Protein AF-A0A969XIA1-F1 (afdb_monomer_lite)

Radius of gyration: 22.46 Å; chains: 1; bounding box: 73×28×48 Å

Structure (mmCIF, N/CA/C/O backbone):
data_AF-A0A969XIA1-F1
#
_entry.id   AF-A0A969XIA1-F1
#
loop_
_atom_site.group_PDB
_atom_site.id
_atom_site.type_symbol
_atom_site.label_atom_id
_atom_site.label_alt_id
_atom_site.label_comp_id
_atom_site.label_asym_id
_atom_site.label_entity_id
_atom_site.label_seq_id
_atom_site.pdbx_PDB_ins_code
_atom_site.Cartn_x
_atom_site.Cartn_y
_atom_site.Cartn_z
_atom_site.occupancy
_atom_site.B_iso_or_equiv
_atom_site.auth_seq_id
_atom_site.auth_comp_id
_atom_site.auth_asym_id
_atom_site.auth_atom_id
_atom_site.pdbx_PDB_model_num
ATOM 1 N N . GLY A 1 1 ? 1.787 12.532 10.546 1.00 61.25 1 GLY A N 1
ATOM 2 C CA . GLY A 1 1 ? 2.001 12.955 9.143 1.00 61.25 1 GLY A CA 1
ATOM 3 C C . GLY A 1 1 ? 1.637 11.807 8.227 1.00 61.25 1 GLY A C 1
ATOM 4 O O . GLY A 1 1 ? 1.583 10.693 8.723 1.00 61.25 1 GLY A O 1
ATOM 5 N N . ARG A 1 2 ? 1.359 12.057 6.943 1.00 78.00 2 ARG A N 1
ATOM 6 C CA . ARG A 1 2 ? 1.071 11.007 5.948 1.00 78.00 2 ARG A CA 1
ATOM 7 C C . ARG A 1 2 ? 2.379 10.268 5.606 1.00 78.00 2 ARG A C 1
ATOM 9 O O . ARG A 1 2 ? 3.267 10.941 5.078 1.00 78.00 2 ARG A O 1
ATOM 16 N N . PRO A 1 3 ? 2.559 8.968 5.922 1.00 86.94 3 PRO A N 1
ATOM 17 C CA . PRO A 1 3 ? 3.749 8.239 5.495 1.00 86.94 3 PRO A CA 1
ATOM 18 C C . PRO A 1 3 ? 3.865 8.228 3.971 1.00 86.94 3 PRO A C 1
ATOM 20 O O . PRO A 1 3 ? 2.882 8.004 3.262 1.00 86.94 3 PRO A O 1
ATOM 23 N N . VAL A 1 4 ? 5.070 8.498 3.474 1.00 92.88 4 VAL A N 1
ATOM 24 C CA . VAL A 1 4 ? 5.402 8.439 2.049 1.00 92.88 4 VAL A CA 1
ATOM 25 C C . VAL A 1 4 ? 6.645 7.581 1.899 1.00 92.88 4 VAL A C 1
ATOM 27 O O . VAL A 1 4 ? 7.680 7.874 2.495 1.00 92.88 4 VAL A O 1
ATOM 30 N N . HIS A 1 5 ? 6.535 6.536 1.088 1.00 92.50 5 HIS A N 1
ATOM 31 C CA . HIS A 1 5 ? 7.630 5.638 0.756 1.00 92.50 5 HIS A CA 1
ATOM 32 C C . HIS A 1 5 ? 8.016 5.843 -0.702 1.00 92.50 5 HIS A C 1
ATOM 34 O O . HIS A 1 5 ? 7.180 5.703 -1.595 1.00 92.50 5 HIS A O 1
ATOM 40 N N . CYS A 1 6 ? 9.286 6.160 -0.933 1.00 93.31 6 CYS A N 1
ATOM 41 C CA . CYS A 1 6 ? 9.862 6.294 -2.264 1.00 93.31 6 CYS A CA 1
ATOM 42 C C . CYS A 1 6 ? 10.813 5.127 -2.519 1.00 93.31 6 CYS A C 1
ATOM 44 O O . CYS A 1 6 ? 11.649 4.810 -1.671 1.00 93.31 6 CYS A O 1
ATOM 46 N N . VAL A 1 7 ? 10.715 4.524 -3.700 1.00 91.12 7 VAL A N 1
ATOM 47 C CA . VAL A 1 7 ? 11.715 3.578 -4.201 1.00 91.12 7 VAL A CA 1
ATOM 48 C C . VAL A 1 7 ? 12.620 4.336 -5.152 1.00 91.12 7 VAL A C 1
ATOM 50 O O . VAL A 1 7 ? 12.138 4.948 -6.108 1.00 91.12 7 VAL A O 1
ATOM 53 N N . THR A 1 8 ? 13.922 4.294 -4.896 1.00 92.44 8 THR A N 1
ATOM 54 C CA . THR A 1 8 ? 14.925 4.968 -5.717 1.00 92.44 8 THR A CA 1
ATOM 55 C C . THR A 1 8 ? 15.857 3.970 -6.389 1.00 92.44 8 THR A C 1
ATOM 57 O O . THR A 1 8 ? 16.165 2.904 -5.856 1.00 92.44 8 THR A O 1
ATOM 60 N N . THR A 1 9 ? 16.325 4.322 -7.584 1.00 90.25 9 THR A N 1
ATOM 61 C CA . THR A 1 9 ? 17.468 3.645 -8.205 1.00 90.25 9 THR A CA 1
ATOM 62 C C . THR A 1 9 ? 18.751 3.951 -7.436 1.00 90.25 9 THR A C 1
ATOM 64 O O . THR A 1 9 ? 18.818 4.908 -6.663 1.00 90.25 9 THR A O 1
ATOM 67 N N . MET A 1 10 ? 19.821 3.206 -7.723 1.00 87.44 10 MET A N 1
ATOM 68 C CA . MET A 1 10 ? 21.157 3.533 -7.208 1.00 87.44 10 MET A CA 1
ATOM 69 C C . MET A 1 10 ? 21.642 4.931 -7.624 1.00 87.44 10 MET A C 1
ATOM 71 O O . MET A 1 10 ? 22.443 5.529 -6.916 1.00 87.44 10 MET A O 1
ATOM 75 N N . ALA A 1 11 ? 21.142 5.464 -8.744 1.00 92.62 11 ALA A N 1
ATOM 76 C CA . ALA A 1 11 ? 21.433 6.821 -9.203 1.00 92.62 11 ALA A CA 1
ATOM 77 C C . ALA A 1 11 ? 20.596 7.902 -8.483 1.00 92.62 11 ALA A C 1
ATOM 79 O O . ALA A 1 11 ? 20.767 9.088 -8.750 1.00 92.62 11 ALA A O 1
ATOM 80 N N . GLY A 1 12 ? 19.689 7.516 -7.577 1.00 90.62 12 GLY A N 1
ATOM 81 C CA . GLY A 1 12 ? 18.862 8.435 -6.790 1.00 90.62 12 GLY A CA 1
ATOM 82 C C . GLY A 1 12 ? 17.545 8.855 -7.449 1.00 90.62 12 GLY A C 1
ATOM 83 O O . GLY A 1 12 ? 16.800 9.633 -6.862 1.00 90.62 12 GLY A O 1
ATOM 84 N N . HIS A 1 13 ? 17.216 8.339 -8.636 1.00 93.44 13 HIS A N 1
ATOM 85 C CA . HIS A 1 13 ? 15.933 8.622 -9.291 1.00 93.44 13 HIS A CA 1
ATOM 86 C C . HIS A 1 13 ? 14.790 7.851 -8.632 1.00 93.44 13 HIS A C 1
ATOM 88 O O . HIS A 1 13 ? 14.899 6.636 -8.467 1.00 93.44 13 HIS A O 1
ATOM 94 N N . THR A 1 14 ? 13.699 8.539 -8.290 1.00 95.94 14 THR A N 1
ATOM 95 C CA . THR A 1 14 ? 12.474 7.915 -7.775 1.00 95.94 14 THR A CA 1
ATOM 96 C C . THR A 1 14 ? 11.745 7.184 -8.893 1.00 95.94 14 THR A C 1
ATOM 98 O O . THR A 1 14 ? 11.299 7.816 -9.843 1.00 95.94 14 THR A O 1
ATOM 101 N N . VAL A 1 15 ? 11.581 5.872 -8.740 1.00 96.06 15 VAL A N 1
ATOM 102 C CA . VAL A 1 15 ? 10.924 4.986 -9.720 1.00 96.06 15 VAL A CA 1
ATOM 103 C C . VAL A 1 15 ? 9.590 4.435 -9.227 1.00 96.06 15 VAL A C 1
ATOM 105 O O . VAL A 1 15 ? 8.841 3.837 -9.995 1.00 96.06 15 VAL A O 1
ATOM 108 N N . ALA A 1 16 ? 9.280 4.624 -7.943 1.00 95.56 16 ALA A N 1
ATOM 109 C CA . ALA A 1 16 ? 7.946 4.418 -7.401 1.00 95.56 16 ALA A CA 1
ATOM 110 C C . ALA A 1 16 ? 7.718 5.243 -6.133 1.00 95.56 16 ALA A C 1
ATOM 112 O O . ALA A 1 16 ? 8.661 5.604 -5.423 1.00 95.56 16 ALA A O 1
ATOM 113 N N . LEU A 1 17 ? 6.448 5.513 -5.849 1.00 95.50 17 LEU A N 1
ATOM 114 C CA . LEU A 1 17 ? 5.988 6.243 -4.678 1.00 95.50 17 LEU A CA 1
ATOM 115 C C . LEU A 1 17 ? 4.682 5.639 -4.170 1.00 95.50 17 LEU A C 1
ATOM 117 O O . LEU A 1 17 ? 3.743 5.460 -4.944 1.00 95.50 17 LEU A O 1
ATOM 121 N N . ALA A 1 18 ? 4.607 5.415 -2.861 1.00 92.94 18 ALA A N 1
ATOM 122 C CA . ALA A 1 18 ? 3.382 5.064 -2.156 1.00 92.94 18 ALA A CA 1
ATOM 123 C C . ALA A 1 18 ? 3.144 6.055 -1.013 1.00 92.94 18 ALA A C 1
ATOM 125 O O . ALA A 1 18 ? 4.000 6.222 -0.143 1.00 92.94 18 ALA A O 1
ATOM 126 N N . ALA A 1 19 ? 1.991 6.718 -1.012 1.00 94.62 19 ALA A N 1
ATOM 127 C CA . ALA A 1 19 ? 1.561 7.571 0.088 1.00 94.62 19 ALA A CA 1
ATOM 128 C C . ALA A 1 19 ? 0.372 6.926 0.800 1.00 94.62 19 ALA A C 1
ATOM 130 O O . ALA A 1 19 ? -0.631 6.607 0.154 1.00 94.62 19 ALA A O 1
ATOM 131 N N . SER A 1 20 ? 0.483 6.779 2.118 1.00 93.25 20 SER A N 1
ATOM 132 C CA . SER A 1 20 ? -0.487 6.045 2.931 1.00 93.25 20 SER A CA 1
ATOM 133 C C . SER A 1 20 ? -1.081 6.903 4.040 1.00 93.25 20 SER A C 1
ATOM 135 O O . SER A 1 20 ? -0.432 7.815 4.544 1.00 93.25 20 SER A O 1
ATOM 137 N N . LEU A 1 21 ? -2.300 6.589 4.459 1.00 93.75 21 LEU A N 1
ATOM 138 C CA . LEU A 1 21 ? -2.954 7.127 5.643 1.00 93.75 21 LEU A CA 1
ATOM 139 C C . LEU A 1 21 ? -2.929 6.083 6.754 1.00 93.75 21 LEU A C 1
ATOM 141 O O . LEU A 1 21 ? -3.256 4.927 6.509 1.00 93.75 21 LEU A O 1
ATOM 145 N N . CYS A 1 22 ? -2.591 6.491 7.975 1.00 92.44 22 CYS A N 1
ATOM 146 C CA . CYS A 1 22 ? -2.843 5.645 9.135 1.00 92.44 22 CYS A CA 1
ATOM 147 C C . CYS A 1 22 ? -4.338 5.682 9.459 1.00 92.44 22 CYS A C 1
ATOM 149 O O . CYS A 1 22 ? -4.907 6.760 9.649 1.00 92.44 22 CYS A O 1
ATOM 151 N N . VAL A 1 23 ? -4.964 4.513 9.490 1.00 91.19 23 VAL A N 1
ATOM 152 C CA . VAL A 1 23 ? -6.383 4.323 9.764 1.00 91.19 23 VAL A CA 1
ATOM 153 C C . VAL A 1 23 ? -6.510 3.607 11.097 1.00 91.19 23 VAL A C 1
ATOM 155 O O . VAL A 1 23 ? -5.894 2.568 11.305 1.00 91.19 23 VAL A O 1
ATOM 158 N N . HIS A 1 24 ? -7.331 4.160 11.981 1.00 92.50 24 HIS A N 1
ATOM 159 C CA . HIS A 1 24 ? -7.665 3.567 13.266 1.00 92.50 24 HIS A CA 1
ATOM 160 C C . HIS A 1 24 ? -9.186 3.464 13.347 1.00 92.50 24 HIS A C 1
ATOM 162 O O . HIS A 1 24 ? -9.892 4.474 13.277 1.00 92.50 24 HIS A O 1
ATOM 168 N N . THR A 1 25 ? -9.696 2.241 13.436 1.00 87.75 25 THR A N 1
ATOM 169 C CA . THR A 1 25 ? -11.130 1.960 13.558 1.00 87.75 25 THR A CA 1
ATOM 170 C C . THR A 1 25 ? -11.394 1.130 14.805 1.00 87.75 25 THR A C 1
ATOM 172 O O . THR A 1 25 ? -10.476 0.612 15.428 1.00 87.75 25 THR A O 1
ATOM 175 N N . LEU A 1 26 ? -12.670 0.917 15.130 1.00 91.62 26 LEU A N 1
ATOM 176 C CA . LEU A 1 26 ? -13.057 -0.020 16.187 1.00 91.62 26 LEU A CA 1
ATOM 177 C C . LEU A 1 26 ? -12.697 -1.486 15.871 1.00 91.62 26 LEU A C 1
ATOM 179 O O . LEU A 1 26 ? -12.858 -2.340 16.736 1.00 91.62 26 LEU A O 1
ATOM 183 N N .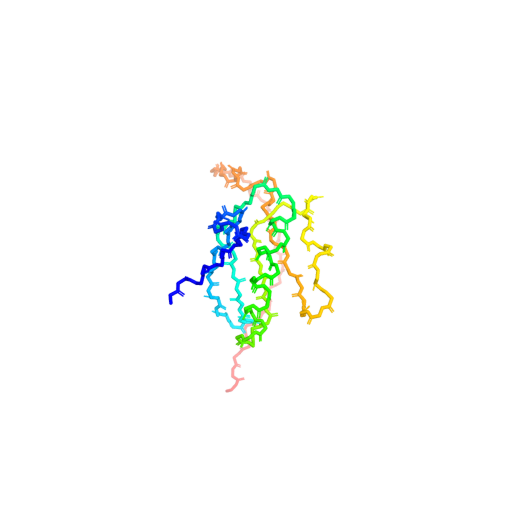 SER A 1 27 ? -12.294 -1.807 14.637 1.00 81.75 27 SER A N 1
ATOM 184 C CA . SER A 1 27 ? -12.073 -3.188 14.185 1.00 81.75 27 SER A CA 1
ATOM 185 C C . SER A 1 27 ? -10.635 -3.505 13.781 1.00 81.75 27 SER A C 1
ATOM 187 O O . SER A 1 27 ? -10.301 -4.685 13.753 1.00 81.75 27 SER A O 1
ATOM 189 N N . TYR A 1 28 ? -9.828 -2.500 13.432 1.00 85.75 28 TYR A N 1
ATOM 190 C CA . TYR A 1 28 ? -8.429 -2.668 13.033 1.00 85.75 28 TYR A CA 1
ATOM 191 C C . TYR A 1 28 ? -7.675 -1.334 13.021 1.00 85.75 28 TYR A C 1
ATOM 193 O O . TYR A 1 28 ? -8.279 -0.261 12.844 1.00 85.75 28 TYR A O 1
ATOM 201 N N . GLU A 1 29 ? -6.352 -1.435 13.110 1.00 92.19 29 GLU A N 1
ATOM 202 C CA . GLU A 1 29 ? -5.398 -0.379 12.784 1.00 92.19 29 GLU A CA 1
ATOM 203 C C . GLU A 1 29 ? -4.609 -0.740 11.519 1.00 92.19 29 GLU A C 1
ATOM 205 O O . GLU A 1 29 ? -4.189 -1.883 11.337 1.00 92.19 29 GLU A O 1
ATOM 210 N N . GLY A 1 30 ? -4.390 0.214 10.615 1.00 91.38 30 GLY A N 1
ATOM 211 C CA . GLY A 1 30 ? -3.750 -0.104 9.339 1.00 91.38 30 GLY A CA 1
ATOM 212 C C . GLY A 1 30 ? -3.202 1.076 8.553 1.00 91.38 30 GLY A C 1
ATOM 213 O O . GLY A 1 30 ? -3.430 2.239 8.887 1.00 91.38 30 GLY A O 1
ATOM 214 N N . LEU A 1 31 ? -2.489 0.764 7.470 1.00 91.88 31 LEU A N 1
ATOM 215 C CA . LEU A 1 31 ? -2.090 1.740 6.454 1.00 91.88 31 LEU A CA 1
ATOM 216 C C . LEU A 1 31 ? -2.960 1.605 5.209 1.00 91.88 31 LEU A C 1
ATOM 218 O O . LEU A 1 31 ? -3.012 0.553 4.576 1.00 91.88 31 LEU A O 1
ATOM 222 N N . TRP A 1 32 ? -3.592 2.704 4.817 1.00 90.94 32 TRP A N 1
ATOM 223 C CA . TRP A 1 32 ? -4.381 2.784 3.598 1.00 90.94 32 TRP A CA 1
ATOM 224 C C . TRP A 1 32 ? -3.646 3.585 2.529 1.00 90.94 32 TRP A C 1
ATOM 226 O O . TRP A 1 32 ? -3.421 4.780 2.703 1.00 90.94 32 TRP A O 1
ATOM 236 N N . ILE A 1 33 ? -3.258 2.951 1.427 1.00 90.38 33 ILE A N 1
ATOM 237 C CA . ILE A 1 33 ? -2.560 3.619 0.328 1.00 90.38 33 ILE A CA 1
ATOM 238 C C . ILE A 1 33 ? -3.557 4.489 -0.435 1.00 90.38 33 ILE A C 1
ATOM 240 O O . ILE A 1 33 ? -4.504 4.004 -1.052 1.00 90.38 33 ILE A O 1
ATOM 244 N N . GLU A 1 34 ? -3.314 5.795 -0.403 1.00 91.81 34 GLU A N 1
ATOM 245 C CA . GLU A 1 34 ? -4.138 6.801 -1.076 1.00 91.81 34 GLU A CA 1
ATOM 246 C C . GLU A 1 34 ? -3.570 7.195 -2.438 1.00 91.81 34 GLU A C 1
ATOM 248 O O . GLU A 1 34 ? -4.302 7.659 -3.312 1.00 91.81 34 GLU A O 1
ATOM 253 N N . ARG A 1 35 ? -2.251 7.063 -2.617 1.00 91.38 35 ARG A N 1
ATOM 254 C CA . ARG A 1 35 ? -1.580 7.339 -3.889 1.00 91.38 35 ARG A CA 1
ATOM 255 C C . ARG A 1 35 ? -0.505 6.308 -4.133 1.00 91.38 35 ARG A C 1
ATOM 257 O O . ARG A 1 35 ? 0.328 6.071 -3.260 1.00 91.38 35 ARG A O 1
ATOM 264 N N . LEU A 1 36 ? -0.503 5.769 -5.341 1.00 90.00 36 LEU A N 1
ATOM 265 C CA . LEU A 1 36 ? 0.504 4.837 -5.800 1.00 90.00 36 LEU A CA 1
ATOM 266 C C . LEU A 1 36 ? 0.893 5.175 -7.230 1.00 90.00 36 LEU A C 1
ATOM 268 O O . LEU A 1 36 ? 0.035 5.374 -8.089 1.00 90.00 36 LEU A O 1
ATOM 272 N N . TRP A 1 37 ? 2.193 5.248 -7.464 1.00 93.31 37 TRP A N 1
ATOM 273 C CA . TRP A 1 37 ? 2.772 5.419 -8.785 1.00 93.31 37 TRP A CA 1
ATOM 274 C C . TRP A 1 37 ? 4.046 4.588 -8.881 1.00 93.31 37 TRP A C 1
ATOM 276 O O . TRP A 1 37 ? 4.789 4.481 -7.905 1.00 93.31 37 TRP A O 1
ATOM 286 N N . ALA A 1 38 ? 4.299 4.011 -10.050 1.00 93.44 38 ALA A N 1
ATOM 287 C CA . ALA A 1 38 ? 5.516 3.274 -10.346 1.00 93.44 38 ALA A CA 1
ATOM 288 C C . ALA A 1 38 ? 5.805 3.305 -11.849 1.00 93.44 38 ALA A C 1
ATOM 290 O O . ALA A 1 38 ? 4.876 3.270 -12.655 1.00 93.44 38 ALA A O 1
ATOM 291 N N . GLU A 1 39 ? 7.085 3.316 -12.223 1.00 93.88 39 GLU A N 1
ATOM 292 C CA . GLU A 1 39 ? 7.522 3.245 -13.627 1.00 93.88 39 GLU A CA 1
ATOM 293 C C . GLU A 1 39 ? 7.320 1.856 -14.256 1.00 93.88 39 GLU A C 1
ATOM 295 O O . GLU A 1 39 ? 7.325 1.717 -15.476 1.00 93.88 39 GLU A O 1
ATOM 300 N N . GLY A 1 40 ? 7.132 0.820 -13.436 1.00 89.25 40 GLY A N 1
ATOM 301 C CA . GLY A 1 40 ? 6.858 -0.539 -13.890 1.00 89.25 40 GLY A CA 1
ATOM 302 C C . GLY A 1 40 ? 6.696 -1.523 -12.737 1.00 89.25 40 GLY A C 1
ATOM 303 O O . GLY A 1 40 ? 6.874 -1.174 -11.566 1.00 89.25 40 GLY A O 1
ATOM 304 N N . ASP A 1 41 ? 6.394 -2.777 -13.071 1.00 86.88 41 ASP A N 1
ATOM 305 C CA . ASP A 1 41 ? 5.973 -3.790 -12.097 1.00 86.88 41 ASP A CA 1
ATOM 306 C C . ASP A 1 41 ? 6.987 -4.026 -10.975 1.00 86.88 41 ASP A C 1
ATOM 308 O O . ASP A 1 41 ? 6.612 -4.161 -9.816 1.00 86.88 41 ASP A O 1
ATOM 312 N N . LEU A 1 42 ? 8.288 -4.056 -11.280 1.00 86.12 42 LEU A N 1
ATOM 313 C CA . LEU A 1 42 ? 9.309 -4.267 -10.250 1.00 86.12 42 LEU A CA 1
ATOM 314 C C . LEU A 1 42 ? 9.327 -3.127 -9.220 1.00 86.12 42 LEU A C 1
ATOM 316 O O . LEU A 1 42 ? 9.415 -3.382 -8.019 1.00 86.12 42 LEU A O 1
ATOM 320 N N . ALA A 1 43 ? 9.218 -1.883 -9.688 1.00 89.94 43 ALA A N 1
ATOM 321 C CA . ALA A 1 43 ? 9.191 -0.709 -8.824 1.00 89.94 43 ALA A CA 1
ATOM 322 C C . ALA A 1 43 ? 7.886 -0.649 -8.012 1.00 89.94 43 ALA A C 1
ATOM 324 O O . ALA A 1 43 ? 7.916 -0.342 -6.820 1.00 89.94 43 ALA A O 1
ATOM 325 N N . LEU A 1 44 ? 6.762 -1.038 -8.626 1.00 88.19 44 LEU A N 1
ATOM 326 C CA . LEU A 1 44 ? 5.463 -1.164 -7.966 1.00 88.19 44 LEU A 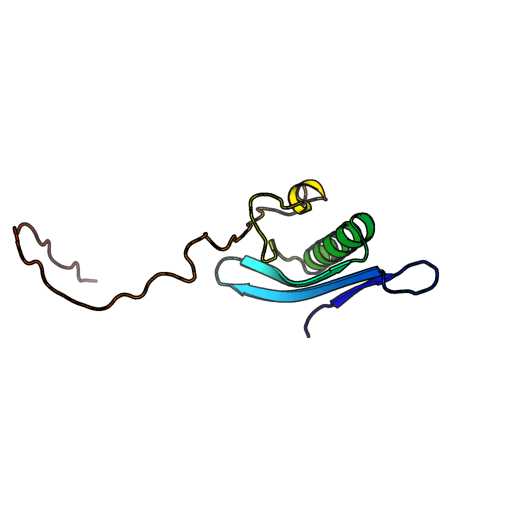CA 1
ATOM 327 C C . LEU A 1 44 ? 5.530 -2.142 -6.787 1.00 88.19 44 LEU A C 1
ATOM 329 O O . LEU A 1 44 ? 5.161 -1.795 -5.665 1.00 88.19 44 LEU A O 1
ATOM 333 N N . ARG A 1 45 ? 6.071 -3.342 -7.019 1.00 83.88 45 ARG A N 1
ATOM 334 C CA . ARG A 1 45 ? 6.252 -4.361 -5.976 1.00 83.88 45 ARG A CA 1
ATOM 335 C C . ARG A 1 45 ? 7.135 -3.886 -4.834 1.00 83.88 45 ARG A C 1
ATOM 337 O O . ARG A 1 45 ? 6.810 -4.106 -3.669 1.00 83.88 45 ARG A O 1
ATOM 344 N N . ALA A 1 46 ? 8.237 -3.213 -5.158 1.00 85.31 46 ALA A N 1
ATOM 345 C CA . ALA A 1 46 ? 9.127 -2.646 -4.153 1.00 85.31 46 ALA A CA 1
ATOM 346 C C . ALA A 1 46 ? 8.414 -1.587 -3.291 1.00 85.31 46 ALA A C 1
ATOM 348 O O . ALA A 1 46 ? 8.582 -1.587 -2.072 1.00 85.31 46 ALA A O 1
ATOM 349 N N . ALA A 1 47 ? 7.576 -0.735 -3.893 1.00 89.94 47 ALA A N 1
ATOM 350 C CA . ALA A 1 47 ? 6.809 0.271 -3.161 1.00 89.94 47 ALA A CA 1
ATOM 351 C C . ALA A 1 47 ? 5.759 -0.364 -2.240 1.00 89.94 47 ALA A C 1
ATOM 353 O O . ALA A 1 47 ? 5.667 0.014 -1.073 1.00 89.94 47 ALA A O 1
ATOM 354 N N . ILE A 1 48 ? 5.026 -1.372 -2.723 1.00 86.62 48 ILE A N 1
ATOM 355 C CA . ILE A 1 48 ? 4.059 -2.124 -1.907 1.00 86.62 48 ILE A CA 1
ATOM 356 C C . ILE A 1 48 ? 4.769 -2.777 -0.720 1.00 86.62 48 ILE A C 1
ATOM 358 O O . ILE A 1 48 ? 4.328 -2.647 0.423 1.00 86.62 48 ILE A O 1
ATOM 362 N N . ARG A 1 49 ? 5.913 -3.426 -0.966 1.00 85.38 49 ARG A N 1
ATOM 363 C CA . ARG A 1 49 ? 6.688 -4.059 0.100 1.00 85.38 49 ARG A CA 1
ATOM 364 C C . ARG A 1 49 ? 7.186 -3.052 1.132 1.00 85.38 49 ARG A C 1
ATOM 366 O O . ARG A 1 49 ? 7.150 -3.357 2.318 1.00 85.38 49 ARG A O 1
ATOM 373 N N . ALA A 1 50 ? 7.598 -1.858 0.711 1.00 87.75 50 ALA A N 1
ATOM 374 C CA . ALA A 1 50 ? 7.998 -0.801 1.636 1.00 87.75 50 ALA A CA 1
ATOM 375 C C . ALA A 1 50 ? 6.852 -0.401 2.585 1.00 87.75 50 ALA A C 1
ATOM 377 O O . ALA A 1 50 ? 7.084 -0.257 3.782 1.00 87.75 50 ALA A O 1
ATOM 378 N N . VAL A 1 51 ? 5.617 -0.296 2.080 1.00 89.88 51 VAL A N 1
ATOM 379 C CA . VAL A 1 51 ? 4.437 -0.006 2.919 1.00 89.88 51 VAL A CA 1
ATOM 380 C C . VAL A 1 51 ? 4.127 -1.165 3.871 1.00 89.88 51 VAL A C 1
ATOM 382 O O . VAL A 1 51 ? 3.826 -0.939 5.040 1.00 89.88 51 VAL A O 1
ATOM 385 N N . VAL A 1 52 ? 4.229 -2.408 3.394 1.00 86.75 52 VAL A N 1
ATOM 386 C CA . VAL A 1 52 ? 4.026 -3.613 4.214 1.00 86.75 52 VAL A CA 1
ATOM 387 C C . VAL A 1 52 ? 5.034 -3.684 5.361 1.00 86.75 52 VAL A C 1
ATOM 389 O O . VAL A 1 52 ? 4.646 -3.912 6.503 1.00 86.75 52 VAL A O 1
ATOM 392 N N . GLU A 1 53 ? 6.321 -3.474 5.088 1.00 85.62 53 GLU A N 1
ATOM 393 C CA . GLU A 1 53 ? 7.348 -3.482 6.137 1.00 85.62 53 GLU A CA 1
ATOM 394 C C . GLU A 1 53 ? 7.181 -2.311 7.114 1.00 85.62 53 GLU A C 1
ATOM 396 O O . GLU A 1 53 ? 7.418 -2.477 8.310 1.00 85.62 53 GLU A O 1
ATOM 401 N N . GLU A 1 54 ? 6.700 -1.156 6.649 1.00 89.75 54 GLU A N 1
ATOM 402 C CA . GLU A 1 54 ? 6.366 -0.046 7.543 1.00 89.75 54 GLU A CA 1
ATOM 403 C C . GLU A 1 54 ? 5.203 -0.393 8.478 1.00 89.75 54 GLU A C 1
ATOM 405 O O . GLU A 1 54 ? 5.295 -0.156 9.681 1.00 89.75 54 GLU A O 1
ATOM 410 N N . ALA A 1 55 ? 4.135 -1.005 7.965 1.00 88.75 55 ALA A N 1
ATOM 411 C CA . ALA A 1 55 ? 3.025 -1.452 8.799 1.00 88.75 55 ALA A CA 1
ATOM 412 C C . ALA A 1 55 ? 3.475 -2.471 9.860 1.00 88.75 55 ALA A C 1
ATOM 414 O O . ALA A 1 55 ? 3.098 -2.337 11.023 1.00 88.75 55 ALA A O 1
ATOM 415 N N . LYS A 1 56 ? 4.367 -3.412 9.508 1.00 85.19 56 LYS A N 1
ATOM 416 C CA . LYS A 1 56 ? 4.985 -4.335 10.482 1.00 85.19 56 LYS A CA 1
ATOM 417 C C . LYS A 1 56 ? 5.784 -3.595 11.545 1.00 85.19 56 LYS A C 1
ATOM 419 O O . LYS A 1 56 ? 5.648 -3.886 12.730 1.00 85.19 56 LYS A O 1
ATOM 424 N N . ARG A 1 57 ? 6.616 -2.634 11.132 1.00 87.75 57 ARG A N 1
ATOM 425 C CA . ARG A 1 57 ? 7.430 -1.815 12.042 1.00 87.75 57 ARG A CA 1
ATOM 426 C C . ARG A 1 57 ? 6.561 -1.025 13.025 1.00 87.75 57 ARG A C 1
ATOM 428 O O . ARG A 1 57 ? 6.989 -0.782 14.151 1.00 87.75 57 ARG A O 1
ATOM 435 N N . LEU A 1 58 ? 5.370 -0.620 12.592 1.00 89.44 58 LEU A N 1
ATOM 436 C CA . LEU A 1 58 ? 4.381 0.094 13.396 1.00 89.44 58 LEU A CA 1
ATOM 437 C C . LEU A 1 58 ? 3.462 -0.833 14.213 1.00 89.44 58 LEU A C 1
ATOM 439 O O . LEU A 1 58 ? 2.730 -0.332 15.058 1.00 89.44 58 LEU A O 1
ATOM 443 N N . GLY A 1 59 ? 3.511 -2.152 13.997 1.00 88.38 59 GLY A N 1
ATOM 444 C CA . GLY A 1 59 ? 2.649 -3.118 14.684 1.00 88.38 59 GLY A CA 1
ATOM 445 C C . GLY A 1 59 ? 1.181 -3.057 14.253 1.00 88.38 59 GLY A C 1
ATOM 446 O O . GLY A 1 59 ? 0.311 -3.347 15.065 1.00 88.38 59 GLY A O 1
A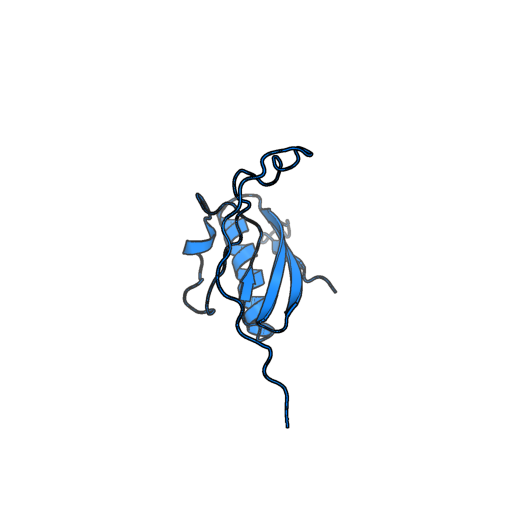TOM 447 N N . LEU A 1 60 ? 0.910 -2.653 13.009 1.00 89.31 60 LEU A N 1
ATOM 448 C CA . LEU A 1 60 ? -0.446 -2.514 12.473 1.00 89.31 60 LEU A CA 1
ATOM 449 C C . LEU A 1 60 ? -0.995 -3.849 11.956 1.00 89.31 60 LEU A C 1
ATOM 451 O O . LEU A 1 60 ? -0.237 -4.721 11.524 1.00 89.31 60 LEU A O 1
ATOM 455 N N . ASP A 1 61 ? -2.320 -3.976 11.951 1.00 86.81 61 ASP A N 1
ATOM 456 C CA . ASP A 1 61 ? -3.020 -5.203 11.566 1.00 86.81 61 ASP A CA 1
ATOM 457 C C . ASP A 1 61 ? -3.047 -5.395 10.046 1.00 86.81 61 ASP A C 1
ATOM 459 O O . ASP A 1 61 ? -2.886 -6.512 9.545 1.00 86.81 61 ASP A O 1
ATOM 463 N N . GLU A 1 62 ? -3.284 -4.302 9.309 1.00 85.00 62 GLU A N 1
ATOM 464 C CA . GLU A 1 62 ? -3.645 -4.360 7.891 1.00 85.00 62 GLU A CA 1
ATOM 465 C C . GLU A 1 62 ? -2.944 -3.293 7.029 1.00 85.00 62 GLU A C 1
ATOM 467 O O . GLU A 1 62 ? -2.630 -2.177 7.456 1.00 85.00 62 GLU A O 1
ATOM 472 N N . VAL A 1 63 ? -2.747 -3.636 5.753 1.00 86.25 63 VAL A N 1
ATOM 473 C CA . VAL A 1 63 ? -2.424 -2.697 4.672 1.00 86.25 63 VAL A CA 1
ATOM 474 C C . VAL A 1 63 ? -3.454 -2.883 3.574 1.00 86.25 63 VAL A C 1
ATOM 476 O O . VAL A 1 63 ? -3.743 -4.014 3.183 1.00 86.25 63 VAL A O 1
ATOM 479 N N . GLY A 1 64 ? -3.991 -1.783 3.060 1.00 84.06 64 GLY A N 1
ATOM 480 C CA . GLY A 1 64 ? -4.977 -1.831 1.991 1.00 84.06 64 GLY A CA 1
ATOM 481 C C . GLY A 1 64 ? -4.856 -0.675 1.011 1.00 84.06 64 GLY A C 1
ATOM 482 O O . GLY A 1 64 ? -4.115 0.284 1.226 1.00 84.06 64 GLY A O 1
ATOM 483 N N . HIS A 1 65 ? -5.572 -0.796 -0.098 1.00 84.50 65 HIS A N 1
ATOM 484 C CA . HIS A 1 65 ? -5.683 0.226 -1.131 1.00 84.50 65 HIS A CA 1
ATOM 485 C C . HIS A 1 65 ? -7.021 0.082 -1.852 1.00 84.50 65 HIS A C 1
ATOM 487 O O . HIS A 1 65 ? -7.697 -0.945 -1.762 1.00 84.50 65 HIS A O 1
ATOM 493 N N . LEU A 1 66 ? -7.381 1.116 -2.608 1.00 79.19 66 LEU A N 1
ATOM 494 C CA . LEU A 1 66 ? -8.488 1.041 -3.550 1.00 79.19 66 LEU A CA 1
ATOM 495 C C . LEU A 1 66 ? -8.001 0.390 -4.852 1.00 79.19 66 LEU A C 1
ATOM 497 O O . LEU A 1 66 ? -7.010 0.839 -5.433 1.00 79.19 66 LEU A O 1
ATOM 501 N N . GLY A 1 67 ? -8.678 -0.664 -5.305 1.00 72.81 67 GLY A N 1
ATOM 502 C CA . GLY A 1 67 ? -8.300 -1.425 -6.497 1.00 72.81 67 GLY A CA 1
ATOM 503 C C . GLY A 1 67 ? -9.495 -2.098 -7.171 1.00 72.81 67 GLY A C 1
ATOM 504 O O . GLY A 1 67 ? -10.598 -2.135 -6.625 1.00 72.81 67 GLY A O 1
ATOM 505 N N . SER A 1 68 ? -9.280 -2.623 -8.378 1.00 64.56 68 SER A N 1
ATOM 506 C CA . SER A 1 68 ? -10.251 -3.486 -9.060 1.00 64.56 68 SER A CA 1
ATOM 507 C C . SER A 1 68 ? -9.975 -4.942 -8.692 1.00 64.56 68 SER A C 1
ATOM 509 O O . SER A 1 68 ? -8.860 -5.418 -8.876 1.00 64.56 68 SER A O 1
ATOM 511 N N . ALA A 1 69 ? -10.989 -5.666 -8.209 1.00 60.97 69 ALA A N 1
ATOM 512 C CA . ALA A 1 69 ? -10.838 -7.047 -7.740 1.00 60.97 69 ALA A CA 1
ATOM 513 C C . ALA A 1 69 ? -10.425 -8.057 -8.830 1.00 60.97 69 ALA A C 1
ATOM 515 O O . ALA A 1 69 ? -9.997 -9.158 -8.496 1.00 60.97 69 ALA A O 1
ATOM 516 N N . ALA A 1 70 ? -10.589 -7.723 -10.114 1.00 56.31 7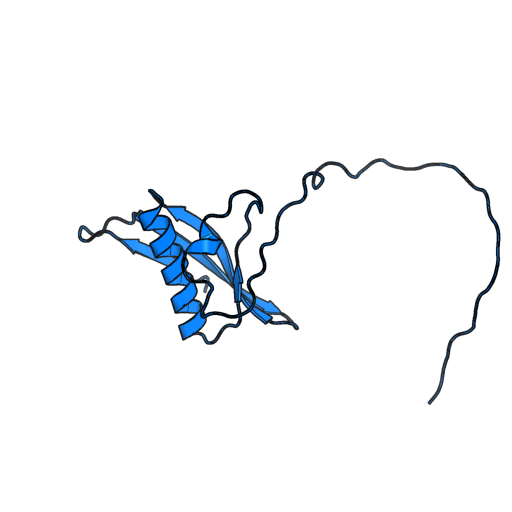0 ALA A N 1
ATOM 517 C CA . ALA A 1 70 ? -10.383 -8.666 -11.213 1.00 56.31 70 ALA A CA 1
ATOM 518 C C . ALA A 1 70 ? -8.904 -8.887 -11.579 1.00 56.31 70 ALA A C 1
ATOM 520 O O . ALA A 1 70 ? -8.563 -9.973 -12.036 1.00 56.31 70 ALA A O 1
ATOM 521 N N . ASP A 1 71 ? -8.036 -7.900 -11.340 1.00 56.88 71 ASP A N 1
ATOM 522 C CA . ASP A 1 71 ? -6.681 -7.865 -11.908 1.00 56.88 71 ASP A CA 1
ATOM 523 C C . ASP A 1 71 ? -5.640 -7.363 -10.906 1.00 56.88 71 ASP A C 1
ATOM 525 O O . ASP A 1 71 ? -4.708 -6.667 -11.286 1.00 56.88 71 ASP A O 1
ATOM 529 N N . ASP A 1 72 ? -5.801 -7.656 -9.615 1.00 61.97 72 ASP A N 1
ATOM 530 C CA . ASP A 1 72 ? -4.925 -7.074 -8.603 1.00 61.97 72 ASP A CA 1
ATOM 531 C C . ASP A 1 72 ? -3.575 -7.823 -8.499 1.00 61.97 72 ASP A C 1
ATOM 533 O O . ASP A 1 72 ? -3.520 -8.923 -7.927 1.00 61.97 72 ASP A O 1
ATOM 537 N N . PRO A 1 73 ? -2.450 -7.272 -9.016 1.00 57.38 73 PRO A N 1
ATOM 538 C CA . PRO A 1 73 ? -1.156 -7.949 -8.956 1.00 57.38 73 PRO A CA 1
ATOM 539 C C . PRO A 1 73 ? -0.621 -8.078 -7.518 1.00 57.38 73 PRO A C 1
ATOM 541 O O . PRO A 1 73 ? 0.368 -8.780 -7.289 1.00 57.38 73 PRO A O 1
ATOM 544 N N . TRP A 1 74 ? -1.267 -7.437 -6.539 1.00 63.41 74 TRP A N 1
ATOM 545 C CA . TRP A 1 74 ? -0.811 -7.339 -5.155 1.00 63.41 74 TRP A CA 1
ATOM 546 C C . TRP A 1 74 ? -0.985 -8.645 -4.383 1.00 63.41 74 TRP A C 1
ATOM 548 O O . TRP A 1 74 ? -0.203 -8.921 -3.472 1.00 63.41 74 TRP A O 1
ATOM 558 N N . LEU A 1 75 ? -1.934 -9.495 -4.795 1.00 56.38 75 LEU A N 1
ATOM 559 C CA . LEU A 1 75 ? -2.200 -10.802 -4.176 1.00 56.38 75 LEU A CA 1
ATOM 560 C C . LEU A 1 75 ? -0.965 -11.722 -4.148 1.00 56.38 75 LEU A C 1
ATOM 562 O O . LEU A 1 75 ? -0.887 -12.621 -3.311 1.00 56.38 75 LEU A O 1
ATOM 566 N N . ARG A 1 76 ? 0.010 -11.513 -5.045 1.00 53.81 76 ARG A N 1
ATOM 567 C CA . ARG A 1 76 ? 1.187 -12.386 -5.196 1.00 53.81 76 ARG A CA 1
ATOM 568 C C . ARG A 1 76 ? 2.426 -11.953 -4.403 1.00 53.81 76 ARG A C 1
ATOM 570 O O . ARG A 1 76 ? 3.320 -12.771 -4.223 1.00 53.81 76 ARG A O 1
ATOM 577 N N . GLU A 1 77 ? 2.493 -10.725 -3.887 1.00 52.78 77 GLU A N 1
ATOM 578 C CA . GLU A 1 77 ? 3.776 -10.083 -3.527 1.00 52.78 77 GLU A CA 1
ATOM 579 C C . GLU A 1 77 ? 4.053 -9.938 -2.023 1.00 52.78 77 GLU A C 1
ATOM 581 O O . GLU A 1 77 ? 4.762 -9.036 -1.580 1.00 52.78 77 GLU A O 1
ATOM 586 N N . GLY A 1 78 ? 3.557 -10.886 -1.220 1.00 45.59 78 GLY A N 1
ATOM 587 C CA . GLY A 1 78 ? 4.024 -11.055 0.165 1.00 45.59 78 GLY A CA 1
ATOM 588 C C . GLY A 1 78 ? 2.955 -11.067 1.255 1.00 45.59 78 GLY A C 1
ATOM 589 O O . GLY A 1 78 ? 3.295 -10.958 2.432 1.00 45.59 78 GLY A O 1
ATOM 590 N N . TYR A 1 79 ? 1.685 -11.268 0.909 1.00 49.12 79 TYR A N 1
ATOM 591 C CA . TYR A 1 79 ? 0.565 -11.324 1.862 1.00 49.12 79 TYR A CA 1
ATOM 592 C C . TYR A 1 79 ? 0.421 -12.652 2.637 1.00 49.12 79 TYR A C 1
ATOM 594 O O . TYR A 1 79 ? -0.651 -12.957 3.142 1.00 49.12 79 TYR A O 1
ATOM 602 N N . LEU A 1 80 ? 1.480 -13.462 2.762 1.00 41.75 80 LEU A N 1
ATOM 603 C CA . LEU A 1 80 ? 1.433 -14.694 3.570 1.00 41.75 80 LEU A CA 1
ATOM 604 C C . LEU A 1 80 ? 1.860 -14.497 5.034 1.00 41.75 80 LEU A C 1
ATOM 606 O O . LEU A 1 80 ? 1.660 -15.404 5.834 1.00 41.75 80 LEU A O 1
ATOM 610 N N . PHE A 1 81 ? 2.431 -13.342 5.402 1.00 42.47 81 PHE A N 1
ATOM 611 C CA . PHE A 1 81 ? 2.953 -13.110 6.763 1.00 42.47 81 PHE A CA 1
ATOM 612 C C . PHE A 1 81 ? 2.385 -11.883 7.490 1.00 42.47 81 PHE A C 1
ATOM 614 O O . PHE A 1 81 ? 2.747 -11.632 8.635 1.00 42.47 81 PHE A O 1
ATOM 621 N N . MET A 1 82 ? 1.499 -11.128 6.847 1.00 45.03 82 MET A N 1
ATOM 622 C CA . MET A 1 82 ? 0.606 -10.187 7.527 1.00 45.03 82 MET A CA 1
ATOM 623 C C . MET A 1 82 ? -0.795 -10.779 7.440 1.00 45.03 82 MET A C 1
ATOM 625 O O . MET A 1 82 ? -1.090 -11.458 6.460 1.00 45.03 82 MET A O 1
ATOM 629 N N . GLY A 1 83 ? -1.598 -10.619 8.488 1.00 51.81 83 GLY A N 1
ATOM 630 C CA . GLY A 1 83 ? -2.921 -11.224 8.609 1.00 51.81 83 GLY A CA 1
ATOM 631 C C . GLY A 1 83 ? -3.912 -10.827 7.506 1.00 51.81 83 GLY A C 1
ATOM 632 O O . GLY A 1 83 ? -3.554 -10.359 6.430 1.00 51.81 83 GLY A O 1
ATOM 633 N N . ARG A 1 84 ? -5.197 -11.090 7.776 1.00 46.31 84 ARG A N 1
ATOM 634 C CA . ARG A 1 84 ? -6.315 -11.008 6.818 1.00 46.31 84 ARG A CA 1
ATOM 635 C C . ARG A 1 84 ? -6.213 -9.784 5.894 1.00 46.31 84 ARG A C 1
ATOM 637 O O . ARG A 1 84 ? -6.205 -8.653 6.352 1.00 46.31 84 ARG A O 1
ATOM 644 N N . TYR A 1 85 ? -6.210 -10.034 4.589 1.00 49.72 85 TYR A N 1
ATOM 645 C CA . TYR A 1 85 ? -6.207 -8.999 3.560 1.00 49.72 85 TYR A CA 1
ATOM 646 C C . TYR A 1 85 ? -7.632 -8.728 3.070 1.00 49.72 85 TYR A C 1
ATOM 648 O O . TYR A 1 85 ? -8.387 -9.666 2.792 1.00 49.72 85 TYR A O 1
ATOM 656 N N . ARG A 1 86 ? -8.007 -7.449 2.965 1.00 50.69 86 ARG A N 1
ATOM 657 C CA . ARG A 1 86 ? -9.310 -7.009 2.452 1.00 50.69 86 ARG A CA 1
ATOM 658 C C . ARG A 1 86 ? -9.110 -6.070 1.267 1.00 50.69 86 ARG A C 1
ATOM 660 O O . ARG A 1 86 ? -8.602 -4.964 1.424 1.00 50.69 86 ARG A O 1
ATOM 667 N N . VAL A 1 87 ? -9.558 -6.505 0.092 1.00 47.44 87 VAL A N 1
ATOM 668 C CA . VAL A 1 87 ? -9.682 -5.654 -1.099 1.00 47.44 87 VAL A CA 1
ATOM 669 C C . VAL A 1 87 ? -11.081 -5.056 -1.114 1.00 47.44 87 VAL A C 1
ATOM 671 O O . VAL A 1 87 ? -12.068 -5.789 -1.040 1.00 47.44 87 VAL A O 1
ATOM 674 N N . PHE A 1 88 ? -11.176 -3.736 -1.245 1.00 43.53 88 PHE A N 1
ATOM 675 C CA . PHE A 1 88 ? -12.446 -3.053 -1.472 1.00 43.53 88 PHE A CA 1
ATOM 676 C C . PHE A 1 88 ? -12.523 -2.653 -2.945 1.00 43.53 88 PHE A C 1
ATOM 678 O O . PHE A 1 88 ? -11.786 -1.776 -3.392 1.00 43.53 88 PHE A O 1
ATOM 685 N N . ALA A 1 89 ? -13.406 -3.311 -3.697 1.00 48.94 89 ALA A N 1
ATOM 686 C CA . ALA A 1 89 ? -13.684 -2.966 -5.086 1.00 48.94 89 ALA A CA 1
ATOM 687 C C . ALA A 1 89 ? -14.907 -2.048 -5.181 1.00 48.94 89 ALA A C 1
ATOM 689 O O . ALA A 1 89 ? -15.913 -2.258 -4.500 1.00 48.94 89 ALA A O 1
ATOM 690 N N . LEU A 1 90 ? -14.844 -1.058 -6.072 1.00 38.34 90 LEU A N 1
ATOM 691 C CA . LEU A 1 90 ? -16.032 -0.334 -6.513 1.00 38.34 90 LEU A CA 1
ATOM 692 C C . LEU A 1 90 ? -16.878 -1.278 -7.373 1.00 38.34 90 LEU A C 1
ATOM 694 O O . LEU A 1 90 ? -16.453 -1.709 -8.443 1.00 38.34 90 LEU A O 1
ATOM 698 N N . GLY A 1 91 ? -18.073 -1.621 -6.889 1.00 43.09 91 GLY A N 1
ATOM 699 C CA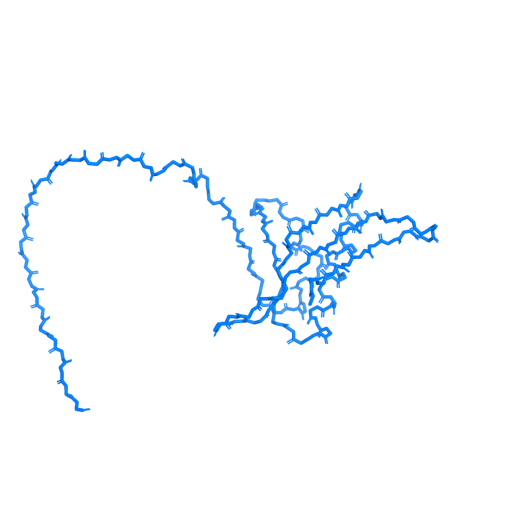 . GLY A 1 91 ? -19.043 -2.364 -7.687 1.00 43.09 91 GLY A CA 1
ATOM 700 C C . GLY A 1 91 ? -19.464 -1.556 -8.926 1.00 43.09 91 GLY A C 1
ATOM 701 O O . GLY A 1 91 ? -19.500 -0.326 -8.857 1.00 43.09 91 GLY A O 1
ATOM 702 N N . PRO A 1 92 ? -19.838 -2.210 -10.041 1.00 46.47 92 PRO A N 1
ATOM 703 C CA . PRO A 1 92 ? -20.129 -1.559 -11.326 1.00 46.47 92 PRO A CA 1
ATOM 704 C C . PRO A 1 92 ? -21.347 -0.605 -11.351 1.00 46.47 92 PRO A C 1
ATOM 706 O O . PRO A 1 92 ? -21.736 -0.164 -12.422 1.00 46.47 92 PRO A O 1
ATOM 709 N N . ASN A 1 93 ? -21.937 -0.247 -10.203 1.00 47.00 93 ASN A N 1
ATOM 710 C CA . ASN A 1 93 ? -23.159 0.563 -10.103 1.00 47.00 93 ASN A CA 1
ATOM 711 C C . ASN A 1 93 ? -23.041 1.798 -9.188 1.00 47.00 93 ASN A C 1
ATOM 713 O O . ASN A 1 93 ? -24.062 2.359 -8.795 1.00 47.00 93 ASN A O 1
ATOM 717 N N . ALA A 1 94 ? -21.835 2.262 -8.846 1.00 51.78 94 ALA A N 1
ATOM 718 C CA . ALA A 1 94 ? -21.684 3.422 -7.956 1.00 51.78 94 ALA A CA 1
ATOM 719 C C . ALA A 1 94 ? -22.191 4.762 -8.548 1.00 51.78 94 ALA A C 1
ATOM 721 O O . ALA A 1 94 ? -22.313 5.733 -7.808 1.00 51.78 94 ALA A O 1
ATOM 722 N N . GLU A 1 95 ? -22.531 4.820 -9.843 1.00 43.75 95 GLU A N 1
ATOM 723 C CA . GLU A 1 95 ? -22.986 6.048 -10.520 1.00 43.75 95 GLU A CA 1
ATOM 724 C C . GLU A 1 95 ? -24.479 6.044 -10.918 1.00 43.75 95 GLU A C 1
ATOM 726 O O . GLU A 1 95 ? -24.996 7.051 -11.392 1.00 43.75 95 GLU A O 1
ATOM 731 N N . ALA A 1 96 ? -25.217 4.948 -10.696 1.00 45.75 96 ALA A N 1
ATOM 732 C CA . ALA A 1 96 ? -26.588 4.800 -11.196 1.00 45.75 96 ALA A CA 1
ATOM 733 C C . ALA A 1 96 ? -27.579 4.347 -10.112 1.00 45.75 96 ALA A C 1
ATOM 735 O O . ALA A 1 96 ? -28.128 3.250 -10.176 1.00 45.75 96 ALA A O 1
ATOM 736 N N . ALA A 1 97 ? -27.847 5.193 -9.115 1.00 39.44 97 ALA A N 1
ATOM 737 C CA . ALA A 1 97 ? -28.995 4.986 -8.228 1.00 39.44 97 ALA A CA 1
ATOM 738 C C . ALA A 1 97 ? -29.573 6.296 -7.672 1.00 39.44 97 ALA A C 1
ATOM 740 O O . ALA A 1 97 ? -29.696 6.481 -6.466 1.00 39.44 97 ALA A O 1
ATOM 741 N N . HIS A 1 98 ? -30.014 7.176 -8.569 1.00 42.56 98 HIS A N 1
ATOM 742 C CA . HIS A 1 98 ? -31.208 7.977 -8.305 1.00 42.56 98 HIS A CA 1
ATOM 743 C C . HIS A 1 98 ? -32.163 7.857 -9.492 1.00 42.56 98 HIS A C 1
ATOM 745 O O . HIS A 1 98 ? -31.889 8.372 -10.575 1.00 42.56 98 HIS A O 1
ATOM 751 N N . PRO A 1 99 ? -33.309 7.199 -9.274 1.00 36.28 99 PRO A N 1
ATOM 752 C CA . PRO A 1 99 ? -34.549 7.834 -9.677 1.00 36.28 99 PRO A CA 1
ATOM 753 C C . PRO A 1 99 ? -35.540 7.966 -8.516 1.00 36.28 99 PRO A C 1
ATOM 755 O O . PRO A 1 99 ? -35.694 7.109 -7.649 1.00 36.28 99 PRO A O 1
ATOM 758 N N . SER A 1 100 ? -36.184 9.124 -8.553 1.00 36.56 100 SER A N 1
ATOM 759 C CA . SER A 1 100 ? -37.246 9.638 -7.703 1.00 36.56 100 SER A CA 1
ATOM 760 C C . SER A 1 100 ? -38.570 8.865 -7.856 1.00 36.56 100 SER A C 1
ATOM 762 O O . SER A 1 100 ? -38.938 8.492 -8.963 1.00 36.56 100 SER A O 1
ATOM 764 N N . SER A 1 101 ? -39.276 8.691 -6.729 1.00 39.94 101 SER A N 1
ATOM 765 C CA . SER A 1 101 ? -40.742 8.732 -6.525 1.00 39.94 101 SER A CA 1
ATOM 766 C C . SER A 1 101 ? -41.702 8.141 -7.585 1.00 39.94 101 SER A C 1
ATOM 768 O O . SER A 1 101 ? -41.924 8.761 -8.619 1.00 39.94 101 SER A O 1
ATOM 770 N N . ALA A 1 102 ? -42.461 7.092 -7.218 1.00 34.75 102 ALA A N 1
ATOM 771 C CA . ALA A 1 102 ? -43.923 7.138 -6.956 1.00 34.75 102 ALA A CA 1
ATOM 772 C C . ALA A 1 102 ? -44.668 5.807 -7.234 1.00 34.75 102 ALA A C 1
ATOM 774 O O . ALA A 1 102 ? -44.541 5.219 -8.299 1.00 34.75 102 ALA A O 1
ATOM 775 N N . ALA A 1 103 ? -45.569 5.479 -6.297 1.00 36.44 103 ALA A N 1
ATOM 776 C CA . ALA A 1 103 ? -46.816 4.706 -6.426 1.00 36.44 103 ALA A CA 1
ATOM 777 C C . ALA A 1 103 ? -46.775 3.170 -6.610 1.00 36.44 103 ALA A C 1
ATOM 779 O O . ALA A 1 103 ? -46.364 2.636 -7.632 1.00 36.44 103 ALA A O 1
ATOM 780 N N . GLY A 1 104 ? -47.373 2.472 -5.632 1.00 29.69 104 GLY A N 1
ATOM 781 C CA . GLY A 1 104 ? -47.772 1.065 -5.739 1.00 29.69 104 GLY A CA 1
ATOM 782 C C . GLY A 1 104 ? -48.128 0.417 -4.397 1.00 29.69 104 GLY A C 1
ATOM 783 O O . GLY A 1 104 ? -47.391 -0.427 -3.905 1.00 29.69 104 GLY A O 1
ATOM 784 N N . VAL A 1 105 ? -49.241 0.828 -3.784 1.00 37.19 105 VAL A N 1
ATOM 785 C CA . VAL A 1 105 ? -49.833 0.193 -2.591 1.00 37.19 105 VAL A CA 1
ATOM 786 C C . VAL A 1 105 ? -50.374 -1.201 -2.938 1.00 37.19 105 VAL A C 1
ATOM 788 O O . VAL A 1 105 ? -51.146 -1.321 -3.882 1.00 37.19 105 VAL A O 1
ATOM 791 N N . SER A 1 106 ? -50.071 -2.220 -2.125 1.00 34.75 106 SER A N 1
ATOM 792 C CA . SER A 1 106 ? -51.034 -3.270 -1.741 1.00 34.75 106 SER A CA 1
ATOM 793 C C . SER A 1 106 ? -50.498 -4.060 -0.543 1.00 34.75 106 SER A C 1
ATOM 795 O O . SER A 1 106 ? -49.383 -4.576 -0.574 1.00 34.75 106 SER A O 1
ATOM 797 N N . GLY A 1 107 ? -51.269 -4.084 0.544 1.00 32.31 107 GLY A N 1
ATOM 798 C CA . GLY A 1 107 ? -50.857 -4.623 1.834 1.00 32.31 107 GLY A CA 1
ATOM 799 C C . GLY A 1 107 ? -51.168 -6.105 2.041 1.00 32.31 107 GLY A C 1
ATOM 800 O O . GLY A 1 107 ? -52.009 -6.699 1.372 1.00 32.31 107 GLY A O 1
ATOM 801 N N . SER A 1 108 ? -50.550 -6.673 3.074 1.00 38.25 108 SER A N 1
ATOM 802 C CA . SER A 1 108 ? -51.218 -7.591 4.000 1.00 38.25 108 SER A CA 1
ATOM 803 C C . SER A 1 108 ? -50.443 -7.659 5.311 1.00 38.25 108 SER A C 1
ATOM 805 O O . SER A 1 108 ? -49.247 -7.928 5.347 1.00 38.25 108 SER A O 1
ATOM 807 N N . ALA A 1 109 ? -51.162 -7.354 6.385 1.00 42.03 109 ALA A N 1
ATOM 808 C CA . ALA A 1 109 ? -50.699 -7.356 7.758 1.00 42.03 109 ALA A CA 1
ATOM 809 C C . ALA A 1 109 ? -50.486 -8.781 8.287 1.00 42.03 109 ALA A C 1
ATOM 811 O O . ALA A 1 109 ? -51.316 -9.653 8.031 1.00 42.03 109 ALA A O 1
ATOM 812 N N . LYS A 1 110 ? -49.453 -8.974 9.121 1.00 39.19 110 LYS A N 1
ATOM 813 C CA . LYS A 1 110 ? -49.525 -9.789 10.348 1.00 39.19 110 LYS A CA 1
ATOM 814 C C . LYS A 1 110 ? -48.234 -9.704 11.173 1.00 39.19 110 LYS A C 1
ATOM 816 O O . LYS A 1 110 ? -47.170 -10.063 10.693 1.00 39.19 110 LYS A O 1
ATOM 821 N N . GLY A 1 111 ? -48.398 -9.339 12.447 1.00 34.16 111 GLY A N 1
ATOM 822 C CA . GLY A 1 111 ? -47.572 -9.844 13.548 1.00 34.16 111 GLY A CA 1
ATOM 823 C C . GLY A 1 111 ? -46.454 -8.934 14.048 1.00 34.16 111 GLY A C 1
ATOM 824 O O . GLY A 1 111 ? -45.292 -9.167 13.746 1.00 34.16 111 GLY A O 1
ATOM 825 N N . LEU A 1 112 ? -46.800 -7.958 14.889 1.00 47.31 112 LEU A N 1
ATOM 826 C CA . LEU A 1 112 ? -45.863 -7.355 15.844 1.00 47.31 112 LEU A CA 1
ATOM 827 C C . LEU A 1 112 ? -45.648 -8.328 17.021 1.00 47.31 112 LEU A C 1
ATOM 829 O O . LEU A 1 112 ? -46.636 -8.886 17.507 1.00 47.31 112 LEU A O 1
ATOM 833 N N . PRO A 1 113 ? -44.427 -8.444 17.563 1.00 45.00 113 PRO A N 1
ATOM 834 C CA . PRO A 1 113 ? -44.268 -8.616 19.001 1.00 45.00 113 PRO A CA 1
ATOM 835 C C . PRO A 1 113 ? -43.569 -7.411 19.652 1.00 45.00 113 PRO A C 1
ATOM 837 O O . PRO A 1 113 ? -42.777 -6.704 19.035 1.00 45.00 113 PRO A O 1
ATOM 840 N N . ALA A 1 114 ? -43.969 -7.176 20.901 1.00 53.00 114 ALA A N 1
ATOM 841 C CA . ALA A 1 114 ? -43.721 -6.017 21.757 1.00 53.00 114 ALA A CA 1
ATOM 842 C C . ALA A 1 114 ? -42.249 -5.835 22.204 1.00 53.00 114 ALA A C 1
ATOM 844 O O . ALA A 1 114 ? -41.476 -6.793 22.151 1.00 53.00 114 ALA A O 1
ATOM 845 N N . PRO A 1 115 ? -41.868 -4.628 22.678 1.00 46.50 115 PRO A N 1
ATOM 846 C CA . PRO A 1 115 ? -40.528 -4.345 23.192 1.00 46.50 115 PRO A CA 1
ATOM 847 C C . PRO A 1 115 ? -40.283 -4.998 24.560 1.00 46.50 115 PRO A C 1
ATOM 849 O O . PRO A 1 115 ? -41.150 -4.979 25.433 1.00 46.50 115 PRO A O 1
ATOM 852 N N . CYS A 1 116 ? -39.079 -5.541 24.749 1.00 42.00 116 CYS A N 1
ATOM 853 C CA . CYS A 1 116 ? -38.566 -5.909 26.064 1.00 42.00 116 CYS A CA 1
ATOM 854 C C . CYS A 1 116 ? -37.953 -4.670 26.722 1.00 42.00 116 CYS A C 1
ATOM 856 O O . CYS A 1 116 ? -36.952 -4.155 26.231 1.00 42.00 116 CYS A O 1
ATOM 858 N N . ASP A 1 117 ? -38.544 -4.248 27.835 1.00 48.09 117 ASP A N 1
ATOM 859 C CA . ASP A 1 117 ? -37.943 -3.349 28.815 1.00 48.09 117 ASP A CA 1
ATOM 860 C C . ASP A 1 117 ? -37.706 -4.109 30.132 1.00 48.09 117 ASP A C 1
ATOM 862 O O . ASP A 1 117 ? -38.450 -5.038 30.460 1.00 48.09 117 ASP A O 1
ATOM 866 N N . GLN A 1 118 ? -36.755 -3.574 30.910 1.00 40.31 118 GLN A N 1
ATOM 867 C CA . GLN A 1 118 ? -36.406 -3.838 32.322 1.00 40.31 118 GLN A CA 1
ATOM 868 C C . GLN A 1 118 ? -35.409 -4.994 32.537 1.00 40.31 118 GLN A C 1
ATOM 870 O O . GLN A 1 118 ? -35.608 -6.105 32.056 1.00 40.31 118 GLN A O 1
ATOM 875 N N . THR A 1 119 ? -34.282 -4.787 33.227 1.00 53.03 119 THR A N 1
ATOM 876 C CA . THR A 1 119 ? -34.098 -4.056 34.503 1.00 53.03 119 THR A CA 1
ATOM 877 C C . THR A 1 119 ? -32.885 -3.139 34.557 1.00 53.03 119 THR A C 1
ATOM 879 O O . THR A 1 119 ? -31.821 -3.572 34.060 1.00 53.03 119 THR A O 1
#

Sequence (119 aa):
GRPVHCVTTMAGHTVALAASLCVHTLSYEGLWIERLWAEGDLALRAAIRAVVEEAKRLGLDEVGHLGSAADDPWLREGYLFMGRYRVFALGPNAEAAHPSSAAGVSGSAKGLPAPCDQT

pLDDT: mean 70.12, std 22.32, range [29.69, 96.06]

Foldseek 3Di:
DWDKDFDADPVGDTFKIWTWDFDDDPVW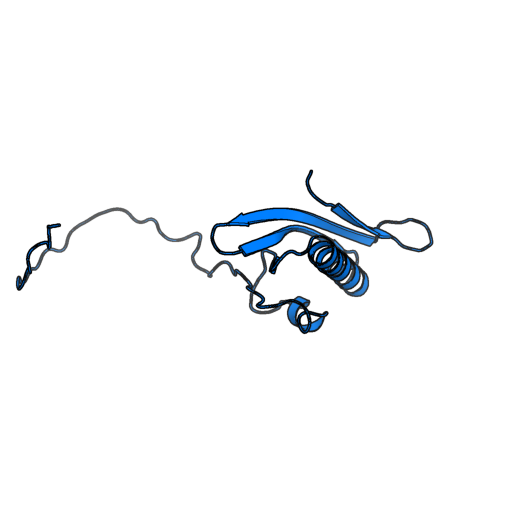TETETPDIDGNDDVSRLVNLVVRVVVCVVVVTQAYEYADAPPDDPNVPRDPPPRDDYDYDYDDPCPPDDDDDDDDDDDDDDDDDDDDDDDD

Secondary structure (DSSP, 8-state):
---EEEEE-TTS-EEEEEEEEEEE-SS-EEEEEEEEEESSHHHHHHHHHHHHHHHHHHT-SEEEEB--TTS-GGGGSSTTSS-----B---TTTT------------------PPP---